Protein AF-A0A821QYG6-F1 (afdb_monomer_lite)

Structure (mmCIF, N/CA/C/O backbone):
data_AF-A0A821QYG6-F1
#
_entry.id   AF-A0A821QYG6-F1
#
loop_
_atom_site.group_PDB
_atom_site.id
_atom_site.type_symbol
_atom_site.label_atom_id
_atom_site.label_alt_id
_atom_site.label_comp_id
_atom_site.label_asym_id
_atom_site.label_entity_id
_atom_site.label_seq_id
_atom_site.pdbx_PDB_ins_code
_atom_site.Cartn_x
_atom_site.Cartn_y
_atom_site.Cartn_z
_atom_site.occupancy
_atom_site.B_iso_or_equiv
_atom_site.auth_seq_id
_atom_site.auth_comp_id
_atom_site.auth_asym_id
_atom_site.auth_atom_id
_atom_site.pdbx_PDB_model_num
ATOM 1 N N . MET A 1 1 ? 0.758 -1.249 19.822 1.00 54.97 1 MET A N 1
ATOM 2 C CA . MET A 1 1 ? 1.282 0.041 19.315 1.00 54.97 1 MET A CA 1
ATOM 3 C C . MET A 1 1 ? 0.197 0.629 18.429 1.00 54.97 1 MET A C 1
ATOM 5 O O . MET A 1 1 ? -0.389 -0.138 17.686 1.00 54.97 1 MET A O 1
ATOM 9 N N . GLY A 1 2 ? -0.155 1.906 18.595 1.00 66.94 2 GLY A N 1
ATOM 10 C CA . GLY A 1 2 ? -1.429 2.506 18.149 1.00 66.94 2 GLY A CA 1
ATOM 11 C C . GLY A 1 2 ? -1.661 2.672 16.641 1.00 66.94 2 GLY A C 1
ATOM 12 O O . GLY A 1 2 ? -2.527 3.453 16.275 1.00 66.94 2 GLY A O 1
ATOM 13 N N . PHE A 1 3 ? -0.917 1.964 15.789 1.00 66.62 3 PHE A N 1
ATOM 14 C CA . PHE A 1 3 ? -1.097 1.988 14.339 1.00 66.62 3 PHE A CA 1
ATOM 15 C C . PHE A 1 3 ? -1.265 0.571 13.809 1.00 66.62 3 PHE A C 1
ATOM 17 O O . PHE A 1 3 ? -0.492 -0.331 14.150 1.00 66.62 3 PHE A O 1
ATOM 24 N N . SER A 1 4 ? -2.276 0.388 12.972 1.00 75.56 4 SER A N 1
ATOM 25 C CA . SER A 1 4 ? -2.580 -0.889 12.345 1.00 75.56 4 SER A CA 1
ATOM 26 C C . SER A 1 4 ? -1.565 -1.198 11.250 1.00 75.56 4 SER A C 1
ATOM 28 O O . SER A 1 4 ? -1.146 -0.322 10.491 1.00 75.56 4 SER A O 1
ATOM 30 N N . ILE A 1 5 ? -1.152 -2.465 11.174 1.00 77.19 5 ILE A N 1
ATOM 31 C CA . ILE A 1 5 ? -0.124 -2.937 10.231 1.00 77.19 5 ILE A CA 1
ATOM 32 C C . ILE A 1 5 ? -0.542 -2.641 8.785 1.00 77.19 5 ILE A C 1
ATOM 34 O O . ILE A 1 5 ? 0.298 -2.315 7.947 1.00 77.19 5 ILE A O 1
ATOM 38 N N . GLU A 1 6 ? -1.840 -2.717 8.507 1.00 82.56 6 GLU A N 1
ATOM 39 C CA . GLU A 1 6 ? -2.414 -2.477 7.186 1.00 82.56 6 GLU A CA 1
ATOM 40 C C . GLU A 1 6 ? -2.259 -1.014 6.750 1.00 82.56 6 GLU A C 1
ATOM 42 O O . GLU A 1 6 ? -1.802 -0.751 5.637 1.00 82.56 6 GLU A O 1
ATOM 47 N N . GLY A 1 7 ? -2.497 -0.064 7.656 1.00 80.62 7 GLY A N 1
ATOM 48 C CA . GLY A 1 7 ? -2.261 1.356 7.407 1.00 80.62 7 GLY A CA 1
ATOM 49 C C . GLY A 1 7 ? -0.781 1.686 7.182 1.00 80.62 7 GLY A C 1
ATOM 50 O O . GLY A 1 7 ? -0.444 2.439 6.267 1.00 80.62 7 GLY A O 1
ATOM 51 N N . CYS A 1 8 ? 0.126 1.044 7.929 1.00 80.69 8 CYS A N 1
ATOM 52 C CA . CYS A 1 8 ? 1.569 1.163 7.685 1.00 80.69 8 CYS A CA 1
ATOM 53 C C . CYS A 1 8 ? 1.966 0.626 6.300 1.00 80.69 8 CYS A C 1
ATOM 55 O O . CYS A 1 8 ? 2.750 1.261 5.597 1.00 80.69 8 CYS A O 1
ATOM 57 N N . LYS A 1 9 ? 1.416 -0.519 5.873 1.00 80.88 9 LYS A N 1
ATOM 58 C CA . LYS A 1 9 ? 1.664 -1.065 4.527 1.00 80.88 9 LYS A CA 1
ATOM 59 C C . LYS A 1 9 ? 1.153 -0.124 3.436 1.00 80.88 9 LYS A C 1
ATOM 61 O O . LYS A 1 9 ? 1.886 0.126 2.482 1.00 80.88 9 LYS A O 1
ATOM 66 N N . LYS A 1 10 ? -0.060 0.428 3.583 1.00 81.75 10 LYS A N 1
ATOM 67 C CA . LYS A 1 10 ? -0.613 1.420 2.643 1.00 81.75 10 LYS A CA 1
ATOM 68 C C . LYS A 1 10 ? 0.302 2.632 2.516 1.00 81.75 10 LYS A C 1
ATOM 70 O O . LYS A 1 10 ? 0.646 3.016 1.403 1.00 81.75 10 LYS A O 1
ATOM 75 N N . ALA A 1 11 ? 0.769 3.166 3.641 1.00 84.62 11 ALA A N 1
ATOM 76 C CA . ALA A 1 11 ? 1.671 4.307 3.655 1.00 84.62 11 ALA A CA 1
ATOM 77 C C . ALA A 1 11 ? 2.980 4.035 2.909 1.00 84.62 11 ALA A C 1
ATOM 79 O O . ALA A 1 11 ? 3.422 4.856 2.107 1.00 84.62 11 ALA A O 1
ATOM 80 N N . LEU A 1 12 ? 3.587 2.865 3.121 1.00 83.75 12 LEU A N 1
ATOM 81 C CA . LEU A 1 12 ? 4.814 2.477 2.424 1.00 83.75 12 LEU A CA 1
ATOM 82 C C . LEU A 1 12 ? 4.594 2.332 0.916 1.00 83.75 12 LEU A C 1
ATOM 84 O O . LEU A 1 12 ? 5.419 2.799 0.135 1.00 83.75 12 LEU A O 1
ATOM 88 N N . VAL A 1 13 ? 3.473 1.742 0.496 1.00 82.94 13 VAL A N 1
ATOM 89 C CA . VAL A 1 13 ? 3.126 1.615 -0.928 1.00 82.94 13 VAL A CA 1
ATOM 90 C C . VAL A 1 13 ? 2.892 2.990 -1.553 1.00 82.94 13 VAL A C 1
ATOM 92 O O . VAL A 1 13 ? 3.454 3.288 -2.606 1.00 82.94 13 VAL A O 1
ATOM 95 N N . ASN A 1 14 ? 2.123 3.856 -0.892 1.00 81.94 14 ASN A N 1
ATOM 96 C CA . ASN A 1 14 ? 1.743 5.159 -1.439 1.00 81.94 14 ASN A CA 1
ATOM 97 C C . ASN A 1 14 ? 2.914 6.153 -1.486 1.00 81.94 14 ASN A C 1
ATOM 99 O O . ASN A 1 14 ? 2.942 7.048 -2.325 1.00 81.94 14 ASN A O 1
ATOM 103 N N . THR A 1 15 ? 3.901 5.977 -0.608 1.00 84.88 15 THR A N 1
ATOM 104 C CA . THR A 1 15 ? 5.132 6.785 -0.578 1.00 84.88 15 THR A CA 1
ATOM 105 C C . THR A 1 15 ? 6.280 6.164 -1.374 1.00 84.88 15 THR A C 1
ATOM 107 O O . THR A 1 15 ? 7.386 6.709 -1.411 1.00 84.88 15 THR A O 1
ATOM 110 N N . GLY A 1 16 ? 6.043 5.018 -2.022 1.00 80.94 16 GLY A N 1
ATOM 111 C CA . GLY A 1 16 ? 7.049 4.303 -2.804 1.00 80.94 16 GLY A CA 1
ATOM 112 C C . GLY A 1 16 ? 8.232 3.811 -1.969 1.00 80.94 16 GLY A C 1
ATOM 113 O O . GLY A 1 16 ? 9.335 3.701 -2.494 1.00 80.94 16 GLY A O 1
ATOM 114 N N . ASN A 1 17 ? 8.022 3.570 -0.669 1.00 77.19 17 ASN A N 1
ATOM 115 C CA . ASN A 1 17 ? 9.032 3.101 0.281 1.00 77.19 17 ASN A CA 1
ATOM 116 C C . ASN A 1 17 ? 10.316 3.965 0.298 1.00 77.19 17 ASN A C 1
ATOM 118 O O . ASN A 1 17 ? 11.401 3.469 0.596 1.00 77.19 17 ASN A O 1
ATOM 122 N N . ASN A 1 18 ? 10.205 5.253 -0.049 1.00 77.75 18 ASN A N 1
ATOM 123 C CA . ASN A 1 18 ? 11.360 6.143 -0.193 1.00 77.75 18 ASN A CA 1
ATOM 124 C C . ASN A 1 18 ? 11.869 6.688 1.145 1.00 77.75 18 ASN A C 1
ATOM 126 O O . ASN A 1 18 ? 13.062 6.938 1.299 1.00 77.75 18 ASN A O 1
ATOM 130 N N . SER A 1 19 ? 10.983 6.936 2.112 1.00 82.69 19 SER A N 1
ATOM 131 C CA . SER A 1 19 ? 11.359 7.544 3.393 1.00 82.69 19 SER A CA 1
ATOM 132 C C . SER A 1 19 ? 10.347 7.225 4.487 1.00 82.69 19 SER A C 1
ATOM 134 O O . SER A 1 19 ? 9.140 7.192 4.240 1.00 82.69 19 SER A O 1
ATOM 136 N N . ILE A 1 20 ? 10.844 7.042 5.712 1.00 83.62 20 ILE A N 1
ATOM 137 C CA . ILE A 1 20 ? 10.012 6.772 6.892 1.00 83.62 20 ILE A CA 1
ATOM 138 C C . ILE A 1 20 ? 9.187 8.011 7.255 1.00 83.62 20 ILE A C 1
ATOM 140 O O . ILE A 1 20 ? 8.000 7.868 7.537 1.00 83.62 20 ILE A O 1
ATOM 144 N N . GLU A 1 21 ? 9.760 9.220 7.187 1.00 86.94 21 GLU A N 1
ATOM 145 C CA . GLU A 1 21 ? 9.000 10.456 7.425 1.00 86.94 21 GLU A CA 1
ATOM 146 C C . GLU A 1 21 ? 7.841 10.641 6.441 1.00 86.94 21 GLU A C 1
ATOM 148 O O . GLU A 1 21 ? 6.749 11.020 6.855 1.00 86.94 21 GLU A O 1
ATOM 153 N N . ALA A 1 22 ? 8.042 10.329 5.156 1.00 84.81 22 ALA A N 1
ATOM 154 C CA . ALA A 1 22 ? 6.980 10.415 4.155 1.00 84.81 22 ALA A CA 1
ATOM 155 C C . ALA A 1 22 ? 5.843 9.435 4.475 1.00 84.81 22 ALA A C 1
ATOM 157 O O . ALA A 1 22 ? 4.671 9.809 4.434 1.00 84.81 22 ALA A O 1
ATOM 158 N N . ALA A 1 23 ? 6.187 8.193 4.838 1.00 84.00 23 ALA A N 1
ATOM 159 C CA . ALA A 1 23 ? 5.209 7.189 5.245 1.00 84.00 23 ALA A CA 1
ATOM 160 C C . ALA A 1 23 ? 4.464 7.616 6.517 1.00 84.00 23 ALA A C 1
ATOM 162 O O . ALA A 1 23 ? 3.243 7.511 6.568 1.00 84.00 23 ALA A O 1
ATOM 163 N N . MET A 1 24 ? 5.162 8.162 7.518 1.00 85.00 24 MET A N 1
ATOM 164 C CA . MET A 1 24 ? 4.517 8.706 8.716 1.00 85.00 24 MET A CA 1
ATOM 165 C C . MET A 1 24 ? 3.570 9.856 8.388 1.00 85.00 24 MET A C 1
ATOM 167 O O . MET A 1 24 ? 2.451 9.858 8.889 1.00 85.00 24 MET A O 1
ATOM 171 N N . ASN A 1 25 ? 3.976 10.803 7.539 1.00 87.12 25 ASN A N 1
ATOM 172 C CA . ASN A 1 25 ? 3.110 11.908 7.133 1.00 87.12 25 ASN A CA 1
ATOM 173 C C . ASN A 1 25 ? 1.830 11.383 6.473 1.00 87.12 25 ASN A C 1
ATOM 175 O O . ASN A 1 25 ? 0.734 11.771 6.862 1.00 87.12 25 ASN A O 1
ATOM 179 N N . TRP A 1 26 ? 1.969 10.413 5.566 1.00 86.69 26 TRP A N 1
ATOM 180 C CA . TRP A 1 26 ? 0.828 9.773 4.918 1.00 86.69 26 TRP A CA 1
ATOM 181 C C . TRP A 1 26 ? -0.092 9.065 5.922 1.00 86.69 26 TRP A C 1
ATOM 183 O O . TRP A 1 26 ? -1.311 9.210 5.840 1.00 86.69 26 TRP A O 1
ATOM 193 N N . VAL A 1 27 ? 0.480 8.345 6.899 1.00 85.50 27 VAL A N 1
ATOM 194 C CA . VAL A 1 27 ? -0.282 7.732 7.999 1.00 85.50 27 VAL A CA 1
ATOM 195 C C . VAL A 1 27 ? -1.048 8.793 8.773 1.00 85.50 27 VAL A C 1
ATOM 197 O O . VAL A 1 27 ? -2.241 8.625 8.976 1.00 85.50 27 VAL A O 1
ATOM 200 N N . PHE A 1 28 ? -0.412 9.886 9.194 1.00 84.19 28 PHE A N 1
ATOM 201 C CA . PHE A 1 28 ? -1.092 10.908 9.989 1.00 84.19 28 PHE A CA 1
ATOM 202 C C . PHE A 1 28 ? -2.227 11.603 9.228 1.00 84.19 28 PHE A C 1
ATOM 204 O O . PHE A 1 28 ? -3.219 11.984 9.850 1.00 84.19 28 PHE A O 1
ATOM 211 N N . GLU A 1 29 ? -2.103 11.736 7.908 1.00 86.44 29 GLU A N 1
ATOM 212 C CA . GLU A 1 29 ? -3.153 12.288 7.048 1.00 86.44 29 GLU A CA 1
ATOM 213 C C . GLU A 1 29 ? -4.341 11.331 6.870 1.00 86.44 29 GLU A C 1
ATOM 215 O O . GLU A 1 29 ? -5.477 11.791 6.850 1.00 86.44 29 GLU A O 1
ATOM 220 N N . HIS A 1 30 ? -4.098 10.016 6.812 1.00 83.25 30 HIS A N 1
ATOM 221 C CA . HIS A 1 30 ? -5.122 9.012 6.479 1.00 83.25 30 HIS A CA 1
ATOM 222 C C . HIS A 1 30 ? -5.551 8.135 7.672 1.00 83.25 30 HIS A C 1
ATOM 224 O O . HIS A 1 30 ? -6.434 7.299 7.544 1.00 83.25 30 HIS A O 1
ATOM 230 N N . GLN A 1 31 ? -4.966 8.306 8.863 1.00 82.00 31 GLN A N 1
ATOM 231 C CA . GLN A 1 31 ? -5.257 7.498 10.068 1.00 82.00 31 GLN A CA 1
ATOM 232 C C . GLN A 1 31 ? -6.706 7.604 10.563 1.00 82.00 31 GLN A C 1
ATOM 234 O O . GLN A 1 31 ? -7.163 6.750 11.319 1.00 82.00 31 GLN A O 1
ATOM 239 N N . VAL A 1 32 ? -7.400 8.689 10.211 1.00 80.62 32 VAL A N 1
ATOM 240 C CA . VAL A 1 32 ? -8.800 8.934 10.586 1.00 80.62 32 VAL A CA 1
ATOM 241 C C . VAL A 1 32 ? -9.778 8.363 9.565 1.00 80.62 32 VAL A C 1
ATOM 243 O O . VAL A 1 32 ? -10.984 8.352 9.822 1.00 80.62 32 VAL A O 1
ATOM 246 N N . ASP A 1 33 ? -9.273 7.880 8.430 1.00 81.94 33 ASP A N 1
ATOM 247 C CA . ASP A 1 33 ? -10.117 7.304 7.405 1.00 81.94 33 ASP A CA 1
ATOM 248 C C . ASP A 1 33 ? -10.652 5.951 7.886 1.00 81.94 33 ASP A C 1
ATOM 250 O O . ASP A 1 33 ? -9.899 5.112 8.393 1.00 81.94 33 ASP A O 1
ATOM 254 N N . PRO A 1 34 ? -11.956 5.684 7.708 1.00 74.19 34 PRO A N 1
ATOM 255 C CA . PRO A 1 34 ? -12.552 4.408 8.092 1.00 74.19 34 PRO A CA 1
ATOM 256 C C . PRO A 1 34 ? -11.968 3.230 7.300 1.00 74.19 34 PRO A C 1
ATOM 258 O O . PRO A 1 34 ? -12.145 2.079 7.697 1.00 74.19 34 PRO A O 1
ATOM 261 N N . ASP A 1 35 ? -11.264 3.497 6.192 1.00 73.12 35 ASP A N 1
ATOM 262 C CA . ASP A 1 35 ? -10.547 2.486 5.428 1.00 73.12 35 ASP A CA 1
ATOM 263 C C . ASP A 1 35 ? -9.091 2.281 5.878 1.00 73.12 35 ASP A C 1
ATOM 265 O O . ASP A 1 35 ? -8.451 1.349 5.397 1.00 73.12 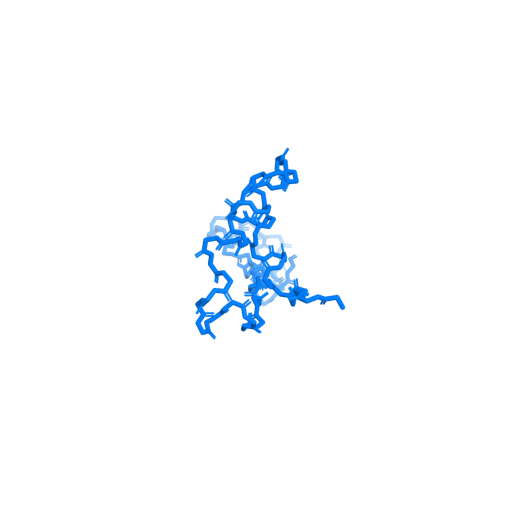35 ASP A O 1
ATOM 269 N N . PHE A 1 36 ? -8.543 3.058 6.814 1.00 78.31 36 PHE A N 1
ATOM 270 C CA . PHE A 1 36 ? -7.131 2.955 7.204 1.00 78.31 36 PHE A CA 1
ATOM 271 C C . PHE A 1 36 ? -6.733 1.553 7.701 1.00 78.31 36 PHE A C 1
ATOM 273 O O . PHE A 1 36 ? -5.674 1.036 7.344 1.00 78.31 36 PHE A O 1
ATOM 280 N N . ASP A 1 37 ? -7.617 0.913 8.471 1.00 70.75 37 ASP A N 1
ATOM 281 C CA . ASP A 1 37 ? -7.448 -0.452 8.994 1.00 70.75 37 ASP A CA 1
ATOM 282 C C . ASP A 1 37 ? -8.020 -1.530 8.059 1.00 70.75 37 ASP A C 1
ATOM 284 O O . ASP A 1 37 ? -7.995 -2.724 8.355 1.00 70.75 37 ASP A O 1
ATOM 288 N N . THR A 1 38 ? -8.578 -1.142 6.909 1.00 73.50 38 THR A N 1
ATOM 289 C CA . THR A 1 38 ? -9.023 -2.157 5.953 1.00 73.50 38 THR A CA 1
ATOM 290 C C . THR A 1 38 ? -7.798 -2.874 5.406 1.00 73.50 38 THR A C 1
ATOM 292 O O . THR A 1 38 ? -6.834 -2.205 5.011 1.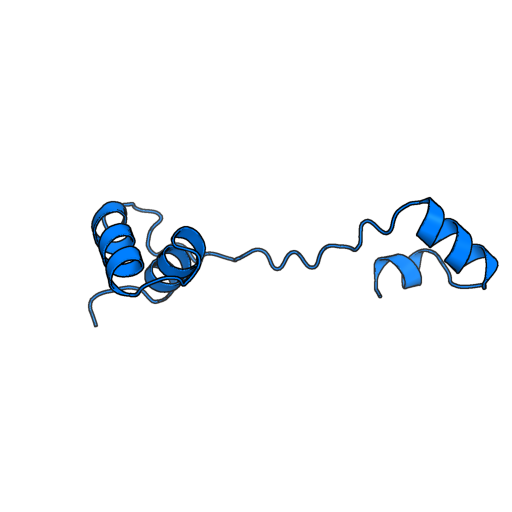00 73.50 38 THR A O 1
ATOM 295 N N . PRO A 1 39 ? -7.815 -4.222 5.368 1.00 66.00 39 PRO A N 1
ATOM 296 C CA . PRO A 1 39 ? -6.713 -4.984 4.821 1.00 66.00 39 PRO A CA 1
ATOM 297 C C . PRO A 1 39 ? -6.509 -4.518 3.390 1.00 66.00 39 PRO A C 1
ATOM 299 O O . PRO A 1 39 ? -7.333 -4.778 2.507 1.00 66.00 39 PRO A O 1
ATOM 302 N N . TYR A 1 40 ? -5.405 -3.806 3.167 1.00 62.22 40 TYR A N 1
ATOM 303 C CA . TYR A 1 40 ? -4.931 -3.548 1.828 1.00 62.22 40 TYR A CA 1
ATOM 304 C C . TYR A 1 40 ? -4.389 -4.882 1.359 1.00 62.22 40 TYR A C 1
ATOM 306 O O . TYR A 1 40 ? -3.200 -5.189 1.458 1.00 62.22 40 TYR A O 1
ATOM 314 N N . LEU A 1 41 ? -5.301 -5.698 0.840 1.00 55.47 41 LEU A N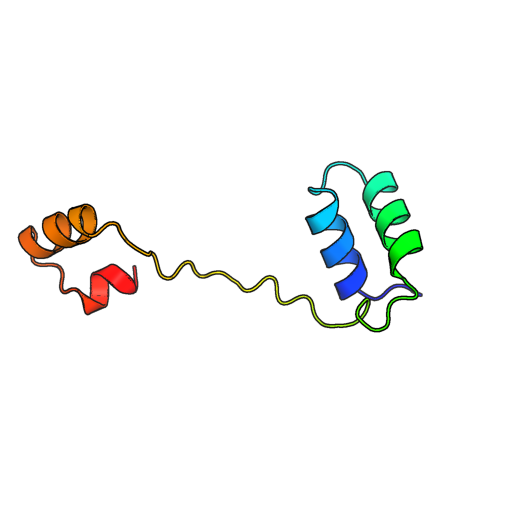 1
ATOM 315 C CA . LEU A 1 41 ? -4.961 -6.583 -0.240 1.00 55.47 41 LEU A CA 1
ATOM 316 C C . LEU A 1 41 ? -4.397 -5.633 -1.297 1.00 55.47 41 LEU A C 1
ATOM 318 O O . LEU A 1 41 ? -5.128 -5.110 -2.137 1.00 55.47 41 LEU A O 1
ATOM 322 N N . VAL A 1 42 ? -3.071 -5.425 -1.260 1.00 55.53 42 VAL A N 1
ATOM 323 C CA . VAL A 1 42 ? -2.291 -5.442 -2.487 1.00 55.53 42 VAL A CA 1
ATOM 324 C C . VAL A 1 42 ? -2.855 -6.682 -3.125 1.00 55.53 42 VAL A C 1
ATOM 326 O O . VAL A 1 42 ? -2.579 -7.794 -2.668 1.00 55.53 42 VAL A O 1
ATOM 329 N N . SER A 1 43 ? -3.820 -6.497 -4.032 1.00 45.94 43 SER A N 1
ATOM 330 C CA . SER A 1 43 ? -4.197 -7.560 -4.919 1.00 45.94 43 SER A CA 1
ATOM 331 C C . SER A 1 43 ? -2.828 -7.945 -5.405 1.00 45.94 43 SER A C 1
ATOM 333 O O . SER A 1 43 ? -2.136 -7.142 -6.041 1.00 45.94 43 SER A O 1
ATOM 335 N N . ASN A 1 44 ? -2.376 -9.119 -4.976 1.00 45.66 44 ASN A N 1
ATOM 336 C CA . ASN A 1 44 ? -1.474 -9.870 -5.774 1.00 45.66 44 ASN A CA 1
ATOM 337 C C . ASN A 1 44 ? -2.296 -9.969 -7.053 1.00 45.66 44 ASN A C 1
ATOM 339 O O . ASN A 1 44 ? -3.035 -10.920 -7.271 1.00 45.66 44 ASN A O 1
ATOM 343 N N . LYS A 1 45 ? -2.175 -8.950 -7.903 1.00 46.44 45 LYS A N 1
ATOM 344 C CA . LYS A 1 45 ? -1.917 -9.184 -9.275 1.00 46.44 45 LYS A CA 1
ATOM 345 C C . LYS A 1 45 ? -0.660 -10.074 -9.212 1.00 46.44 45 LYS A C 1
ATOM 347 O O . LYS A 1 45 ? 0.427 -9.650 -9.565 1.00 46.44 45 LYS A O 1
ATOM 352 N N . SER A 1 46 ? -0.852 -11.366 -8.902 1.00 43.62 46 SER A N 1
ATOM 353 C CA . SER A 1 46 ? -0.873 -12.325 -9.980 1.00 43.62 46 SER A CA 1
ATOM 354 C C . SER A 1 46 ? -1.590 -11.608 -11.105 1.00 43.62 46 SER A C 1
ATOM 356 O O . SER A 1 46 ? -2.812 -11.658 -11.244 1.00 43.62 46 SER A O 1
ATOM 358 N N . SER A 1 47 ? -0.817 -10.775 -11.807 1.00 47.66 47 SER A N 1
ATOM 359 C CA . SER A 1 47 ? -0.871 -10.691 -13.228 1.00 47.66 47 SER A CA 1
ATOM 360 C C . SER A 1 47 ? -1.147 -12.132 -13.591 1.00 47.66 47 SER A C 1
ATOM 362 O O . SER A 1 47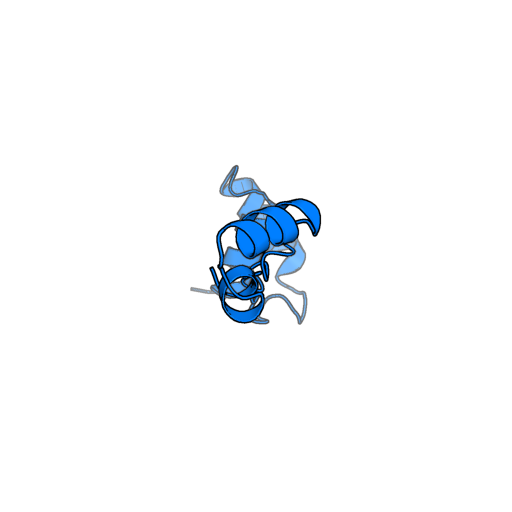 ? -0.251 -12.962 -13.557 1.00 47.66 47 SER A O 1
ATOM 364 N N . THR A 1 48 ? -2.423 -12.471 -13.784 1.00 48.44 48 THR A N 1
ATOM 365 C CA . THR A 1 48 ? -2.753 -13.347 -14.883 1.00 48.44 48 THR A CA 1
ATOM 366 C C . THR A 1 48 ? -1.888 -12.755 -15.973 1.00 48.44 48 THR A C 1
ATOM 368 O O . THR A 1 48 ? -2.114 -11.573 -16.280 1.00 48.44 48 THR A O 1
ATOM 371 N N . PRO A 1 49 ? -0.785 -13.410 -16.370 1.00 51.75 49 PRO A N 1
ATOM 372 C CA . PRO A 1 49 ? 0.003 -12.879 -17.447 1.00 51.75 49 PRO A CA 1
ATOM 373 C C . PRO A 1 49 ? -1.026 -12.743 -18.556 1.00 51.75 49 PRO A C 1
ATOM 375 O O . PRO A 1 49 ? -1.552 -13.728 -19.075 1.00 51.75 49 PRO A O 1
ATOM 378 N N . THR A 1 50 ? -1.422 -11.510 -18.861 1.00 52.25 50 THR A N 1
ATOM 379 C CA . 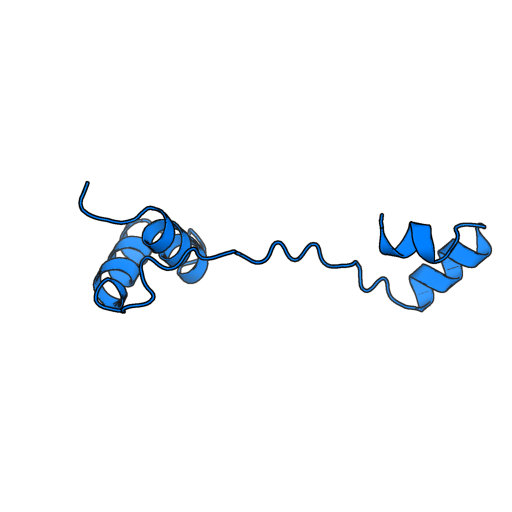THR A 1 50 ? -2.048 -11.203 -20.130 1.00 52.25 50 THR A CA 1
ATOM 380 C C . THR A 1 50 ? -0.883 -11.317 -21.089 1.00 52.25 50 THR A C 1
ATOM 382 O O . THR A 1 50 ? -0.320 -10.315 -21.507 1.00 52.25 50 THR A O 1
ATOM 385 N N . ALA A 1 51 ? -0.405 -12.552 -21.264 1.00 58.50 51 ALA A N 1
ATOM 386 C CA . ALA A 1 51 ? 0.651 -12.889 -22.172 1.00 58.50 51 ALA A CA 1
ATOM 387 C C . ALA A 1 51 ? 0.130 -12.402 -23.511 1.00 58.50 51 ALA A C 1
ATOM 389 O O . ALA A 1 51 ? -0.969 -12.793 -23.923 1.00 58.50 51 ALA A O 1
ATOM 390 N N . ASP A 1 52 ? 0.859 -11.461 -24.104 1.00 62.94 52 ASP A N 1
ATOM 391 C CA . ASP A 1 52 ? 0.528 -10.897 -25.398 1.00 62.94 52 ASP A CA 1
ATOM 392 C C . ASP A 1 52 ? 0.141 -12.029 -26.350 1.00 62.94 52 ASP A C 1
ATOM 394 O O . ASP A 1 52 ? 0.766 -13.094 -26.355 1.00 62.94 52 ASP A O 1
ATOM 398 N N . GLU A 1 53 ? -0.920 -11.828 -27.129 1.00 68.69 53 GLU A N 1
ATOM 399 C CA . GLU A 1 53 ? -1.473 -12.871 -28.000 1.00 68.69 53 GLU A CA 1
ATOM 400 C C . GLU A 1 53 ? -0.411 -13.442 -28.957 1.00 68.69 53 GLU A C 1
ATOM 402 O O . GLU A 1 53 ? -0.431 -14.627 -29.286 1.00 68.69 53 GLU A O 1
ATOM 407 N N . GLU A 1 54 ? 0.585 -12.625 -29.303 1.00 70.31 54 GLU A N 1
ATOM 408 C CA . GLU A 1 54 ? 1.774 -13.012 -30.057 1.00 70.31 54 GLU A CA 1
ATOM 409 C C . GLU A 1 54 ? 2.684 -13.987 -29.288 1.00 70.31 54 GLU A C 1
ATOM 411 O O . GLU A 1 54 ? 3.053 -15.039 -29.813 1.00 70.31 54 GLU A O 1
ATOM 416 N N . SER A 1 55 ? 2.974 -13.708 -28.014 1.00 68.00 55 SER A N 1
ATOM 417 C CA . SER A 1 55 ? 3.725 -14.606 -27.125 1.00 68.00 55 SER A CA 1
ATOM 418 C C . SER A 1 55 ? 2.974 -15.918 -26.891 1.00 68.00 55 SER A C 1
ATOM 420 O O . SER A 1 55 ? 3.570 -16.996 -26.902 1.00 68.00 55 SER A O 1
ATOM 422 N N . LEU A 1 56 ? 1.646 -15.850 -26.754 1.00 74.12 56 LEU A N 1
ATOM 423 C CA . LEU A 1 56 ? 0.787 -17.032 -26.689 1.00 74.12 56 LEU A CA 1
ATOM 424 C C . LEU A 1 56 ? 0.839 -17.840 -27.994 1.00 74.12 56 LEU A C 1
ATOM 426 O O . LEU A 1 56 ? 0.923 -19.065 -27.939 1.00 74.12 56 LEU A O 1
ATOM 430 N N . GLY A 1 57 ? 0.836 -17.181 -29.155 1.00 74.69 57 GLY A N 1
ATOM 431 C CA . GLY A 1 57 ? 0.952 -17.822 -30.467 1.00 74.69 57 GLY A CA 1
ATOM 432 C C . GLY A 1 57 ? 2.286 -18.546 -30.667 1.00 74.69 57 GLY A C 1
ATOM 433 O O . GLY A 1 57 ? 2.309 -19.680 -31.150 1.00 74.69 57 GLY A O 1
ATOM 434 N N . ILE A 1 58 ? 3.392 -17.940 -30.224 1.00 79.44 58 ILE A N 1
ATOM 435 C CA . ILE A 1 58 ? 4.728 -18.555 -30.265 1.00 79.44 58 ILE A CA 1
ATOM 436 C C . ILE A 1 58 ? 4.770 -19.800 -29.369 1.00 79.44 58 ILE A C 1
ATOM 438 O O . ILE A 1 58 ? 5.217 -20.860 -29.809 1.00 79.44 58 ILE A O 1
ATOM 442 N N . LEU A 1 59 ? 4.242 -19.715 -28.144 1.00 76.81 59 LEU A N 1
ATOM 443 C CA . LEU A 1 59 ? 4.194 -20.843 -27.209 1.00 76.81 59 LEU A CA 1
ATOM 444 C C . LEU A 1 59 ? 3.283 -21.979 -27.702 1.00 76.81 59 LEU A C 1
ATOM 446 O O . LEU A 1 59 ? 3.647 -23.149 -27.578 1.00 76.81 59 LEU A O 1
ATOM 450 N N . MET A 1 60 ? 2.152 -21.659 -28.338 1.00 77.69 60 MET A N 1
ATOM 451 C CA . MET A 1 60 ? 1.285 -22.661 -28.971 1.00 77.69 60 MET A CA 1
ATOM 452 C C . MET A 1 60 ? 1.972 -23.354 -30.151 1.00 77.69 60 MET A C 1
ATOM 454 O O . MET A 1 60 ? 1.827 -24.565 -30.309 1.00 77.69 60 MET A O 1
ATOM 458 N N . SER A 1 61 ? 2.766 -22.621 -30.935 1.00 78.56 61 SER A N 1
ATOM 459 C CA . SER A 1 61 ? 3.588 -23.188 -32.013 1.00 78.56 61 SER A CA 1
ATOM 460 C C . SER A 1 61 ? 4.687 -24.120 -31.477 1.00 78.56 61 SER A C 1
ATOM 462 O O . SER A 1 61 ? 5.022 -25.117 -32.112 1.00 78.56 61 SER A O 1
ATOM 464 N N . MET A 1 62 ? 5.187 -23.865 -30.259 1.00 75.19 62 MET A N 1
ATOM 465 C CA . MET A 1 62 ? 6.097 -24.771 -29.538 1.00 75.19 62 MET A CA 1
ATOM 466 C C . MET A 1 62 ? 5.383 -25.954 -28.851 1.00 75.19 62 MET A C 1
ATOM 468 O O . MET A 1 62 ? 6.043 -26.786 -28.230 1.00 75.19 62 MET A O 1
ATOM 472 N N . GLY A 1 63 ? 4.053 -26.058 -28.963 1.00 76.94 63 GLY A N 1
ATOM 473 C CA . GLY A 1 63 ? 3.251 -27.144 -28.390 1.00 76.94 63 GLY A CA 1
ATOM 474 C C . GLY A 1 63 ? 2.765 -26.914 -26.953 1.00 76.94 63 GLY A C 1
ATOM 475 O O . GLY A 1 63 ? 2.225 -27.838 -26.345 1.00 76.94 63 GLY A O 1
ATOM 476 N N . VAL A 1 64 ? 2.920 -25.706 -26.398 1.00 74.12 64 VAL A N 1
ATOM 477 C CA . VAL A 1 64 ? 2.410 -25.345 -25.064 1.00 74.12 64 VAL A CA 1
ATOM 478 C C . VAL A 1 64 ? 0.936 -24.953 -25.163 1.00 74.12 64 VAL A C 1
ATOM 480 O O . VAL A 1 64 ? 0.554 -24.020 -25.868 1.00 74.12 64 VAL A O 1
ATOM 483 N N . SER A 1 65 ? 0.078 -25.663 -24.436 1.00 72.56 65 SER A N 1
ATOM 484 C CA . SER A 1 65 ? -1.366 -25.424 -24.428 1.00 72.56 65 SER A CA 1
ATOM 485 C C . SER A 1 65 ? -1.716 -24.083 -23.766 1.00 72.56 65 SER A C 1
ATOM 487 O O . SER A 1 65 ? -1.121 -23.704 -22.756 1.00 72.56 65 SER A O 1
ATOM 489 N N . ARG A 1 66 ? -2.755 -23.396 -24.273 1.00 64.75 66 ARG A N 1
ATOM 490 C CA . ARG A 1 66 ? -3.237 -22.093 -23.755 1.00 64.75 66 ARG A CA 1
ATOM 491 C C . ARG A 1 66 ? -3.475 -22.095 -22.240 1.00 64.75 66 ARG A C 1
ATOM 493 O O . ARG A 1 66 ? -3.203 -21.107 -21.573 1.00 64.75 66 ARG A O 1
ATOM 500 N N . SER A 1 67 ? -3.960 -23.212 -21.702 1.00 66.81 67 SER A N 1
ATOM 501 C CA . SER A 1 67 ? -4.197 -23.396 -20.267 1.00 66.81 67 SER A CA 1
ATOM 502 C C . SER A 1 67 ? -2.921 -23.307 -19.428 1.00 66.81 67 SER A C 1
ATOM 504 O O . SER A 1 67 ? -2.974 -22.779 -18.322 1.00 66.81 67 SER A O 1
ATOM 506 N N . HIS A 1 68 ? -1.793 -23.791 -19.952 1.0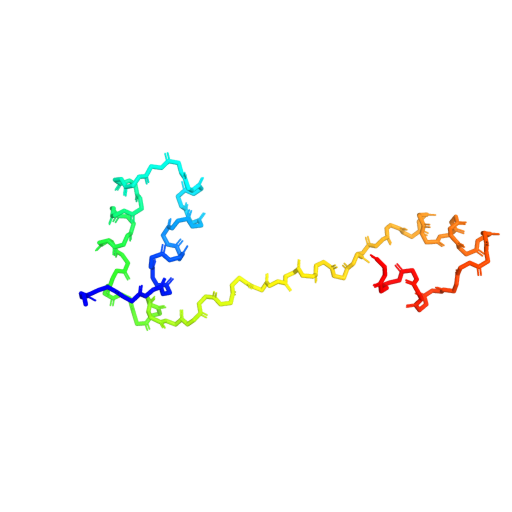0 65.25 68 HIS A N 1
ATOM 507 C CA . HIS A 1 68 ? -0.494 -23.735 -19.286 1.00 65.25 68 HIS A CA 1
ATOM 508 C C . HIS A 1 68 ? 0.166 -22.364 -19.468 1.00 65.25 68 HIS A C 1
ATOM 510 O O . HIS A 1 68 ? 0.724 -21.829 -18.523 1.00 65.25 68 HIS A O 1
ATOM 516 N N . ALA A 1 69 ? 0.027 -21.754 -20.649 1.00 61.28 69 ALA A N 1
ATOM 517 C CA . ALA A 1 69 ? 0.603 -20.440 -20.941 1.00 61.28 69 ALA A CA 1
ATOM 518 C C . ALA A 1 69 ? -0.029 -19.285 -20.135 1.00 61.28 69 ALA A C 1
ATOM 520 O O . ALA A 1 69 ? 0.614 -18.269 -19.917 1.00 61.28 69 ALA A O 1
ATOM 521 N N . ILE A 1 70 ? -1.280 -19.432 -19.684 1.00 63.38 70 ILE A N 1
ATOM 522 C CA . ILE A 1 70 ? -1.948 -18.447 -18.811 1.00 63.38 70 ILE A CA 1
ATOM 523 C C . ILE A 1 70 ? -1.581 -18.660 -17.327 1.00 63.38 70 ILE A C 1
ATOM 525 O O . ILE A 1 70 ? -1.781 -17.766 -16.510 1.00 63.38 70 ILE A O 1
ATOM 529 N N . HIS A 1 71 ? -1.070 -19.841 -16.963 1.00 56.41 71 HIS A N 1
ATOM 530 C CA . HIS A 1 71 ? -0.766 -20.218 -15.576 1.00 56.41 71 HIS A CA 1
ATOM 531 C C . HIS A 1 71 ? 0.730 -20.206 -15.223 1.00 56.41 71 HIS A C 1
ATOM 533 O O . HIS A 1 71 ? 1.053 -20.456 -14.061 1.00 56.41 71 HIS A O 1
ATOM 539 N N . ALA A 1 72 ? 1.615 -19.962 -16.192 1.00 52.41 72 ALA A N 1
ATOM 540 C CA . ALA A 1 72 ? 3.066 -19.885 -16.013 1.00 52.41 72 ALA A CA 1
ATOM 541 C C . ALA A 1 72 ? 3.521 -18.431 -15.857 1.00 52.41 72 ALA A C 1
ATOM 543 O O . ALA A 1 72 ? 4.355 -18.176 -14.962 1.00 52.41 72 ALA A O 1
#

Radius of gyration: 19.57 Å; chains: 1; bounding box: 24×39×51 Å

Sequence (72 aa):
MGFSIEGCKKALVNTGNNSIEAAMNWVFEHQVDPDFDTPYLVSNKSSTPTADEESLGILMSMGVSRSHAIHA

Foldseek 3Di:
DPAAPQLLVVLCVVQVVPDPVSSVVSCVVCVPPPCSNPRPPPVPPPVLVPPPVVNVVVCVVVVHDPVVVSVD

pLDDT: mean 71.89, std 12.31, range [43.62, 87.12]

Organism: NCBI:txid392032

Secondary structure (DSSP, 8-state):
--S-HHHHHHHHHHTTT--HHHHHHHHHHHTTSTTTTS--------------HHHHHHHHHTT--HHHHTT-

InterPro domains:
  IPR009060 UBA-like superfamily [SSF46934] (1-43)
  IPR015940 Ubiquitin-associated domain [PF22562] (1-37)
  IPR015940 Ubiquitin-associated domain [PS50030] (1-30)